Protein AF-A0A8J3N3W2-F1 (afdb_monomer_lite)

Secondary structure (DSSP, 8-state):
------HHHHHHHHHHHHHHHHHHHHHHHHHHHHTTS-HHHHHHHHHHHHHHHHHHHHHHHHHHHHHHHHHHHHHHHHHHHHTTS--

Radius of gyration: 20.66 Å; chains: 1; bounding box: 44×14×63 Å

pLDDT: mean 85.12, std 15.62, range [39.16, 97.81]

Structure (mmCIF, N/CA/C/O backbone):
data_AF-A0A8J3N3W2-F1
#
_entry.id   AF-A0A8J3N3W2-F1
#
loop_
_atom_site.group_PDB
_atom_site.id
_atom_site.type_symbol
_atom_site.label_atom_id
_atom_site.label_alt_id
_atom_site.label_comp_id
_atom_site.label_asym_id
_atom_site.label_entity_id
_atom_site.label_seq_id
_atom_site.pdbx_PDB_ins_code
_atom_site.Cartn_x
_atom_site.Cartn_y
_atom_site.Cartn_z
_atom_site.occupancy
_atom_site.B_iso_or_equiv
_atom_site.auth_seq_id
_atom_site.auth_comp_id
_atom_site.auth_asym_id
_atom_site.auth_atom_id
_atom_site.pdbx_PDB_model_num
ATOM 1 N N . MET A 1 1 ? -25.054 4.724 26.396 1.00 39.16 1 MET A N 1
ATOM 2 C CA . MET A 1 1 ? -23.925 3.874 25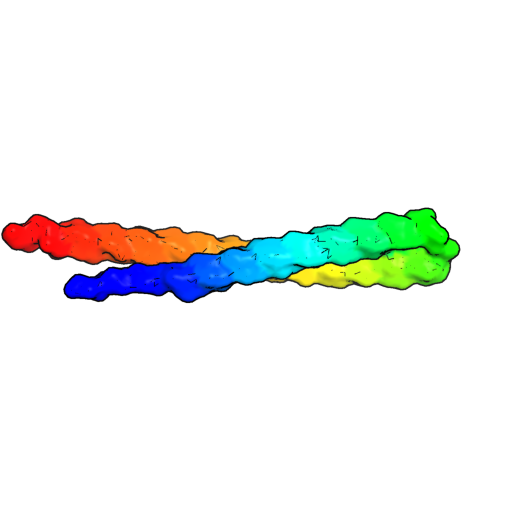.969 1.00 39.16 1 MET A CA 1
ATOM 3 C C . MET A 1 1 ? -23.281 4.525 24.755 1.00 39.16 1 MET A C 1
ATOM 5 O O . MET A 1 1 ? -23.892 4.516 23.696 1.00 39.16 1 MET A O 1
ATOM 9 N N . LEU A 1 2 ? -22.116 5.157 24.913 1.00 49.53 2 LEU A N 1
ATOM 10 C CA . LEU A 1 2 ? -21.288 5.572 23.777 1.00 49.53 2 LEU A CA 1
ATOM 11 C C . LEU A 1 2 ? -20.499 4.335 23.346 1.00 49.53 2 LEU A C 1
ATOM 13 O O . LEU A 1 2 ? -19.504 3.979 23.966 1.00 49.53 2 LEU A O 1
ATOM 17 N N . GLN A 1 3 ? -20.999 3.617 22.345 1.00 54.31 3 GLN A N 1
ATOM 18 C CA . GLN A 1 3 ? -20.182 2.628 21.652 1.00 54.31 3 GLN A CA 1
ATOM 19 C C . GLN A 1 3 ? -19.135 3.417 20.861 1.00 54.31 3 GLN A C 1
ATOM 21 O O . GLN A 1 3 ? -19.514 4.239 20.028 1.00 54.31 3 GLN A O 1
ATOM 26 N N . LEU A 1 4 ? -17.843 3.215 21.140 1.00 68.06 4 LEU A N 1
ATOM 27 C CA . LEU A 1 4 ? -16.793 3.728 20.262 1.00 68.06 4 LEU A CA 1
ATOM 28 C C . LEU A 1 4 ? -16.982 3.082 18.887 1.00 68.06 4 LEU A C 1
ATOM 30 O O . LEU A 1 4 ? -16.851 1.864 18.736 1.00 68.06 4 LEU A O 1
ATOM 34 N N . ASP A 1 5 ? -17.336 3.894 17.896 1.00 83.56 5 ASP A N 1
ATOM 35 C CA . ASP A 1 5 ? -17.440 3.436 16.520 1.00 83.56 5 ASP A CA 1
ATOM 36 C C . ASP A 1 5 ? -16.041 3.381 15.900 1.00 83.56 5 ASP A C 1
ATOM 38 O O . ASP A 1 5 ? -15.511 4.374 15.403 1.00 83.56 5 ASP A O 1
ATOM 42 N N . CYS A 1 6 ? -15.430 2.196 15.935 1.00 90.06 6 CYS A N 1
ATOM 43 C CA . CYS A 1 6 ? -14.161 1.939 15.253 1.00 90.06 6 CYS A CA 1
ATOM 44 C C . CYS A 1 6 ? -14.335 1.729 13.732 1.00 90.06 6 CYS A C 1
ATOM 46 O O . CYS A 1 6 ? -13.358 1.418 13.046 1.00 90.06 6 CYS A O 1
ATOM 48 N N . GLY A 1 7 ? -15.552 1.865 13.189 1.00 91.00 7 GLY A N 1
ATOM 49 C CA . GLY A 1 7 ? -15.883 1.675 11.775 1.00 91.00 7 GLY A CA 1
ATOM 50 C C . GLY A 1 7 ? -15.006 2.477 10.807 1.00 91.00 7 GLY A C 1
ATOM 51 O O . GLY A 1 7 ? -14.458 1.874 9.880 1.00 91.00 7 GLY A O 1
ATOM 52 N N . PRO A 1 8 ? -14.770 3.784 11.029 1.00 93.69 8 PRO A N 1
ATOM 53 C CA . PRO A 1 8 ? -13.884 4.579 10.178 1.00 93.69 8 PRO A CA 1
ATOM 54 C C . PRO A 1 8 ? -12.440 4.056 10.139 1.00 93.69 8 PRO A C 1
ATOM 56 O O . PRO A 1 8 ? -11.798 4.078 9.089 1.00 93.69 8 PRO A O 1
ATOM 59 N N . ILE A 1 9 ? -11.930 3.537 11.263 1.00 93.69 9 ILE A N 1
ATOM 60 C CA . ILE A 1 9 ? -10.578 2.963 11.340 1.00 93.69 9 ILE A CA 1
ATOM 61 C C . ILE A 1 9 ? -10.519 1.660 10.531 1.00 93.69 9 ILE A C 1
ATOM 63 O O . ILE A 1 9 ? -9.579 1.446 9.768 1.00 93.69 9 ILE A O 1
ATOM 67 N N . ILE A 1 10 ? -11.553 0.817 10.635 1.00 94.38 10 ILE A N 1
ATOM 68 C CA . ILE A 1 10 ? -11.665 -0.428 9.859 1.00 94.38 10 ILE A CA 1
ATOM 69 C C . ILE A 1 10 ? -11.727 -0.132 8.356 1.00 94.38 10 ILE A C 1
ATOM 71 O O . ILE A 1 10 ? -11.002 -0.762 7.587 1.00 94.38 10 ILE A O 1
ATOM 75 N N . GLN A 1 11 ? -12.535 0.845 7.935 1.00 96.06 11 GLN A N 1
ATOM 76 C CA . GLN A 1 11 ? -12.615 1.259 6.529 1.00 96.06 11 GLN A CA 1
ATOM 77 C C . GLN A 1 11 ? -11.270 1.777 6.012 1.00 96.06 11 GLN A C 1
ATOM 79 O O . GLN A 1 11 ? -10.848 1.422 4.911 1.00 96.06 11 GLN A O 1
ATOM 84 N N . LYS A 1 12 ? -10.559 2.574 6.820 1.00 96.56 12 LYS A N 1
ATOM 85 C CA . LYS A 1 12 ? -9.214 3.047 6.479 1.00 96.56 12 LYS A CA 1
ATOM 86 C C . LYS A 1 12 ? -8.237 1.883 6.299 1.00 96.56 12 LYS A C 1
ATOM 88 O O . LYS A 1 12 ? -7.505 1.866 5.317 1.00 96.56 12 LYS A O 1
ATOM 93 N N . ILE A 1 13 ? -8.242 0.906 7.207 1.00 97.00 13 ILE A N 1
ATOM 94 C CA . ILE A 1 13 ? -7.404 -0.299 7.104 1.00 97.00 13 ILE A CA 1
ATOM 95 C C . ILE A 1 13 ? -7.696 -1.059 5.807 1.00 97.00 13 ILE A C 1
ATOM 97 O O . ILE A 1 13 ? -6.758 -1.397 5.091 1.00 97.00 13 ILE A O 1
ATOM 101 N N . GLN A 1 14 ? -8.973 -1.284 5.481 1.00 97.25 14 GLN A N 1
ATOM 102 C CA . GLN A 1 14 ? -9.383 -1.977 4.254 1.00 97.25 14 GLN A CA 1
ATOM 103 C C . GLN A 1 14 ? -8.879 -1.252 3.002 1.00 97.25 14 GLN A C 1
ATOM 105 O O . GLN A 1 14 ? -8.224 -1.866 2.166 1.00 97.25 14 GLN A O 1
ATOM 110 N N . SER A 1 15 ? -9.084 0.066 2.926 1.00 97.56 15 SER A N 1
ATOM 111 C CA . SER A 1 15 ? -8.606 0.873 1.799 1.00 97.56 15 SER A CA 1
ATOM 112 C C . SER A 1 15 ? -7.079 0.874 1.676 1.00 97.56 15 SER A C 1
ATOM 114 O O . SER A 1 15 ? -6.549 0.824 0.569 1.00 97.56 15 SER A O 1
ATOM 116 N N . LEU A 1 16 ? -6.347 0.918 2.793 1.00 97.19 16 LEU A N 1
ATOM 117 C CA . LEU A 1 16 ? -4.884 0.829 2.777 1.00 97.19 16 LEU A CA 1
ATOM 118 C C . LEU A 1 16 ? -4.411 -0.547 2.294 1.00 97.19 16 LEU A C 1
ATOM 120 O O . LEU A 1 16 ? -3.461 -0.624 1.520 1.00 97.19 16 LEU A O 1
ATOM 124 N N . THR A 1 17 ? -5.085 -1.624 2.702 1.00 96.38 17 THR A N 1
ATOM 125 C CA . THR A 1 17 ? -4.794 -2.981 2.223 1.00 96.38 17 THR A CA 1
ATOM 126 C C . THR A 1 17 ? -5.041 -3.121 0.719 1.00 96.38 17 THR A C 1
ATOM 128 O O . THR A 1 17 ? -4.197 -3.683 0.026 1.00 96.38 17 THR A O 1
ATOM 131 N N . GLU A 1 18 ? -6.140 -2.570 0.199 1.00 97.06 18 GLU A N 1
ATOM 132 C CA . GLU A 1 18 ? -6.427 -2.553 -1.244 1.00 97.06 18 GLU A CA 1
ATOM 133 C C . GLU A 1 18 ? -5.352 -1.783 -2.025 1.00 97.06 18 GLU A C 1
AT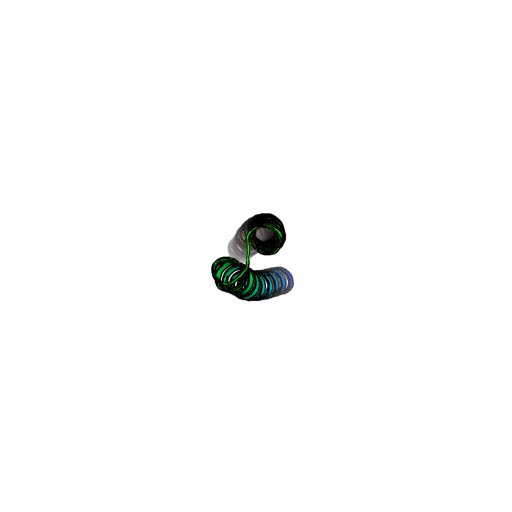OM 135 O O . GLU A 1 18 ? -4.786 -2.313 -2.979 1.00 97.06 18 GLU A O 1
ATOM 140 N N . GLN A 1 19 ? -4.988 -0.580 -1.569 1.00 97.00 19 GLN A N 1
ATOM 141 C CA . GLN A 1 19 ? -3.945 0.234 -2.206 1.00 97.00 19 GLN A CA 1
ATOM 142 C C . GLN A 1 19 ? -2.572 -0.449 -2.213 1.00 97.00 19 GLN A C 1
ATOM 144 O O . GLN A 1 19 ? -1.807 -0.305 -3.167 1.00 97.00 19 GLN A O 1
ATOM 149 N N . MET A 1 20 ? -2.229 -1.171 -1.144 1.00 95.81 20 MET A N 1
ATOM 150 C CA . MET A 1 20 ? -0.981 -1.934 -1.089 1.00 95.81 20 MET A CA 1
ATOM 151 C C . MET A 1 20 ? -0.982 -3.081 -2.101 1.00 95.81 20 MET A C 1
ATOM 153 O O . MET A 1 20 ? 0.022 -3.274 -2.779 1.00 95.81 20 MET A O 1
ATOM 157 N N . TRP A 1 21 ? -2.107 -3.785 -2.248 1.00 95.50 21 TRP A N 1
ATOM 158 C CA . TRP A 1 21 ? -2.242 -4.869 -3.220 1.00 95.50 21 TRP A CA 1
ATOM 159 C C . TRP A 1 21 ? -2.154 -4.373 -4.670 1.00 95.50 21 TRP A C 1
ATOM 161 O O . TRP A 1 21 ? -1.503 -4.996 -5.507 1.00 95.50 21 TRP A O 1
ATOM 171 N N . GLU A 1 22 ? -2.759 -3.224 -4.977 1.00 95.38 22 GLU A N 1
ATOM 172 C CA . GLU A 1 22 ? -2.613 -2.579 -6.287 1.00 95.38 22 GLU A CA 1
ATOM 173 C C . GLU A 1 22 ? -1.151 -2.220 -6.583 1.00 95.38 22 GLU A C 1
ATOM 175 O O . GLU A 1 22 ? -0.657 -2.495 -7.677 1.00 95.38 22 GLU A O 1
ATOM 180 N N . LEU A 1 23 ? -0.432 -1.674 -5.598 1.00 94.94 23 LEU A N 1
ATOM 181 C CA . LEU A 1 23 ? 0.981 -1.337 -5.763 1.00 94.94 23 LEU A CA 1
ATOM 182 C C . LEU A 1 23 ? 1.881 -2.556 -5.938 1.00 94.94 23 LEU A C 1
ATOM 184 O O . LEU A 1 23 ? 2.823 -2.475 -6.721 1.00 94.94 23 LEU A O 1
ATOM 188 N N . ASP A 1 24 ? 1.605 -3.666 -5.253 1.00 93.50 24 ASP A N 1
ATOM 189 C CA . ASP A 1 24 ? 2.343 -4.917 -5.462 1.00 93.50 24 ASP A CA 1
ATOM 190 C C . ASP A 1 24 ? 2.237 -5.375 -6.922 1.00 93.50 24 ASP A C 1
ATOM 192 O O . ASP A 1 24 ? 3.253 -5.649 -7.565 1.00 93.50 24 ASP A O 1
ATOM 196 N N . ASN A 1 25 ? 1.029 -5.332 -7.493 1.00 94.06 25 ASN A N 1
ATOM 197 C CA . ASN A 1 25 ? 0.815 -5.656 -8.904 1.00 94.06 25 ASN A CA 1
ATOM 198 C C . ASN A 1 25 ? 1.572 -4.696 -9.847 1.00 94.06 25 ASN A C 1
ATOM 200 O O . ASN A 1 25 ? 2.125 -5.125 -10.864 1.00 94.06 25 ASN A O 1
ATOM 204 N N . GLU A 1 26 ? 1.620 -3.396 -9.534 1.00 94.00 26 GLU A N 1
ATOM 205 C CA . GLU A 1 26 ? 2.371 -2.407 -10.324 1.00 94.00 26 GLU A CA 1
ATOM 206 C C . GLU A 1 26 ? 3.891 -2.625 -10.257 1.00 94.00 26 GLU A C 1
ATOM 208 O O . GLU A 1 26 ? 4.583 -2.481 -11.274 1.00 94.00 26 GLU A O 1
ATOM 213 N N . ILE A 1 27 ? 4.416 -2.986 -9.081 1.00 90.81 27 ILE A N 1
ATOM 214 C CA . ILE A 1 27 ? 5.835 -3.297 -8.872 1.00 90.81 27 ILE A CA 1
ATOM 215 C C . ILE A 1 27 ? 6.213 -4.534 -9.685 1.00 90.81 27 ILE A C 1
ATOM 217 O O . ILE A 1 27 ? 7.136 -4.459 -10.499 1.00 90.81 27 ILE A O 1
ATOM 221 N N . GLU A 1 28 ? 5.464 -5.630 -9.542 1.00 90.94 28 GLU A N 1
ATOM 222 C CA . GLU A 1 28 ? 5.701 -6.865 -10.296 1.00 90.94 28 GLU A CA 1
ATOM 223 C C . GLU A 1 28 ? 5.664 -6.613 -11.810 1.00 90.94 28 GLU A C 1
ATOM 225 O O . GLU A 1 28 ? 6.538 -7.069 -12.555 1.00 90.94 28 GLU A O 1
ATOM 230 N N . ALA A 1 29 ? 4.699 -5.818 -12.285 1.00 90.56 29 ALA A N 1
ATOM 231 C CA . ALA A 1 29 ? 4.603 -5.450 -13.693 1.00 90.56 29 ALA A CA 1
ATOM 232 C C . ALA A 1 29 ? 5.801 -4.610 -14.169 1.00 90.56 29 ALA A C 1
ATOM 234 O O . ALA A 1 29 ? 6.258 -4.788 -15.305 1.00 90.56 29 ALA A O 1
ATOM 235 N N . CYS A 1 30 ? 6.318 -3.696 -13.342 1.00 88.38 30 CYS A N 1
ATOM 236 C CA . CYS A 1 30 ? 7.517 -2.917 -13.659 1.00 88.38 30 CYS A CA 1
ATOM 237 C C . CYS A 1 30 ? 8.766 -3.799 -13.729 1.00 88.38 30 CYS A C 1
ATOM 239 O O . CYS A 1 30 ? 9.544 -3.679 -14.681 1.00 88.38 30 CYS A O 1
ATOM 241 N N . GLU A 1 31 ? 8.948 -4.701 -12.766 1.00 86.12 31 GLU A N 1
ATOM 242 C CA . GLU A 1 31 ? 10.091 -5.614 -12.709 1.00 86.12 31 GLU A CA 1
ATOM 243 C C . GLU A 1 31 ? 10.087 -6.596 -13.887 1.00 86.12 31 GLU A C 1
ATOM 245 O O . GLU A 1 31 ? 11.091 -6.722 -14.597 1.00 86.12 31 GLU A O 1
ATOM 250 N N . ALA A 1 32 ? 8.935 -7.208 -14.181 1.00 88.06 32 ALA A N 1
ATOM 251 C CA . ALA A 1 32 ? 8.766 -8.098 -15.327 1.00 88.06 32 ALA A CA 1
ATOM 252 C C . ALA A 1 32 ? 9.055 -7.382 -16.655 1.00 88.06 32 ALA A C 1
ATOM 254 O O . ALA A 1 32 ? 9.707 -7.933 -17.547 1.00 88.06 32 ALA A O 1
ATOM 255 N N . GLN A 1 33 ? 8.614 -6.126 -16.792 1.00 86.38 33 GLN A N 1
ATOM 256 C CA . GLN A 1 33 ? 8.926 -5.322 -17.969 1.00 86.38 33 GLN A CA 1
ATOM 257 C C . GLN A 1 33 ? 10.413 -4.987 -18.056 1.00 86.38 33 GLN A C 1
ATOM 259 O O . GLN A 1 33 ? 10.959 -5.048 -19.156 1.00 86.38 33 GLN A O 1
ATOM 264 N N . ALA A 1 34 ? 11.073 -4.647 -16.946 1.00 84.44 34 ALA A N 1
ATOM 265 C CA . ALA A 1 34 ? 12.475 -4.238 -16.937 1.00 84.44 34 ALA A CA 1
ATOM 266 C C . ALA A 1 34 ? 13.384 -5.319 -17.536 1.00 84.44 34 ALA A C 1
ATOM 268 O O . ALA A 1 34 ? 14.208 -5.009 -18.399 1.00 84.44 34 ALA A O 1
ATOM 269 N N . LEU A 1 35 ? 13.162 -6.586 -17.171 1.00 83.19 35 LEU A N 1
ATOM 270 C CA . LEU A 1 35 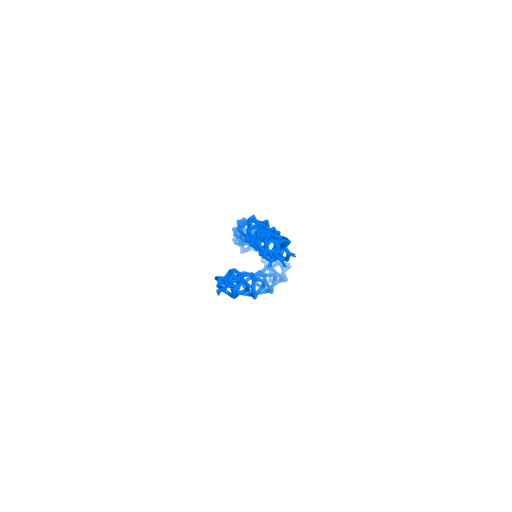? 13.930 -7.742 -17.655 1.00 83.19 35 LEU A CA 1
ATOM 271 C C . LEU A 1 35 ? 13.926 -7.899 -19.187 1.00 83.19 35 LEU A C 1
ATOM 273 O O . LEU A 1 35 ? 14.835 -8.504 -19.751 1.00 83.19 35 LEU A O 1
ATOM 277 N N . LEU A 1 36 ? 12.925 -7.340 -19.872 1.00 86.31 36 LEU A N 1
ATOM 278 C CA . LEU A 1 36 ? 12.732 -7.472 -21.318 1.00 86.31 36 LEU A CA 1
ATOM 279 C C . LEU A 1 36 ? 13.224 -6.255 -22.118 1.00 86.31 36 LEU A C 1
ATOM 281 O O . LEU A 1 36 ? 13.047 -6.210 -23.340 1.00 86.31 36 LEU A O 1
ATOM 285 N N . LYS A 1 37 ? 13.777 -5.222 -21.467 1.00 83.62 37 LYS A N 1
ATOM 286 C CA . LYS A 1 37 ? 14.129 -3.954 -22.127 1.00 83.62 37 LYS A CA 1
ATOM 287 C C . LYS A 1 37 ? 15.643 -3.728 -22.214 1.00 83.62 37 LYS A C 1
ATOM 289 O O . LYS A 1 37 ? 16.386 -4.114 -21.318 1.00 83.62 37 LYS A O 1
ATOM 294 N N . PRO A 1 38 ? 16.119 -3.031 -23.265 1.00 86.25 38 PRO A N 1
ATOM 295 C CA . PRO A 1 38 ? 17.517 -2.615 -23.361 1.00 86.25 38 PRO A CA 1
ATOM 296 C C . PRO A 1 38 ? 17.890 -1.636 -22.237 1.00 86.25 38 PRO A C 1
ATOM 298 O O . PRO A 1 38 ? 17.032 -0.903 -21.738 1.00 86.25 38 PRO A O 1
ATOM 301 N N . LEU A 1 39 ? 19.185 -1.575 -21.901 1.00 85.00 39 LEU A N 1
ATOM 302 C CA . LEU A 1 39 ? 19.729 -0.881 -20.721 1.00 85.00 39 LEU A CA 1
ATOM 303 C C . LEU A 1 39 ? 19.127 0.510 -20.421 1.00 85.00 39 LEU A C 1
ATOM 305 O O . LEU A 1 39 ? 18.740 0.732 -19.276 1.00 85.00 39 LEU A O 1
ATOM 309 N N . PRO A 1 40 ? 18.964 1.446 -21.382 1.00 83.62 40 PRO A N 1
ATOM 310 C CA . PRO A 1 40 ? 18.397 2.760 -21.065 1.00 83.62 40 PRO A CA 1
ATOM 311 C C . PRO A 1 40 ? 16.965 2.684 -20.522 1.00 83.62 40 PRO A C 1
ATOM 313 O O . PRO A 1 40 ? 16.615 3.413 -19.601 1.00 83.62 40 PRO A O 1
ATOM 316 N N . ARG A 1 41 ? 16.144 1.778 -21.069 1.00 84.56 41 ARG A N 1
ATOM 317 C CA . ARG A 1 41 ? 14.757 1.560 -20.632 1.00 84.56 41 ARG A CA 1
ATOM 318 C C . ARG A 1 41 ? 14.683 0.720 -19.358 1.00 84.56 41 ARG A C 1
ATOM 320 O O . ARG A 1 41 ? 13.799 0.967 -18.546 1.00 84.56 41 ARG A O 1
ATOM 327 N N . TYR A 1 42 ? 15.619 -0.209 -19.167 1.00 84.94 42 TYR A N 1
ATOM 328 C CA . TYR A 1 42 ? 15.773 -0.947 -17.912 1.00 84.94 42 TYR A CA 1
ATOM 329 C C . TYR A 1 42 ? 15.967 0.012 -16.726 1.00 84.94 42 TYR A C 1
ATOM 331 O O . TYR A 1 42 ? 15.211 -0.049 -15.763 1.00 84.94 42 TYR A O 1
ATOM 339 N N . PHE A 1 43 ? 16.897 0.972 -16.824 1.00 87.31 43 PHE A N 1
ATOM 340 C CA . PHE A 1 43 ? 17.143 1.930 -15.736 1.00 87.31 43 PHE A CA 1
ATOM 341 C C . PHE A 1 43 ? 15.947 2.841 -15.440 1.00 87.31 43 PHE A C 1
ATOM 343 O O . PHE A 1 43 ? 15.739 3.229 -14.291 1.00 87.31 43 PHE A O 1
ATOM 350 N N . THR A 1 44 ? 15.160 3.207 -16.456 1.00 89.06 44 THR A N 1
ATOM 351 C CA . THR A 1 44 ? 13.921 3.967 -16.245 1.00 89.06 44 THR A CA 1
ATOM 352 C C . THR A 1 44 ? 12.901 3.150 -15.459 1.00 89.06 44 THR A C 1
ATOM 354 O O . THR A 1 44 ? 12.339 3.667 -14.499 1.00 89.06 44 THR A O 1
ATOM 357 N N . LEU A 1 45 ? 12.701 1.882 -15.825 1.00 88.56 45 LEU A N 1
ATOM 358 C CA . LEU A 1 45 ? 11.763 0.987 -15.143 1.00 88.56 45 LEU A CA 1
ATOM 359 C C . LEU A 1 45 ? 12.219 0.652 -13.720 1.00 88.56 45 LEU A C 1
ATOM 361 O O . LEU A 1 45 ? 11.401 0.643 -12.809 1.00 88.56 45 LEU A O 1
ATOM 365 N N . GLN A 1 46 ? 13.524 0.481 -13.500 1.00 86.25 46 GLN A N 1
ATOM 366 C CA . GLN A 1 46 ? 14.071 0.252 -12.164 1.00 86.25 46 GLN A CA 1
ATOM 367 C C . GLN A 1 46 ? 13.848 1.457 -11.236 1.00 86.25 46 GLN A C 1
ATOM 369 O O . GLN A 1 46 ? 13.438 1.289 -10.092 1.00 86.25 46 GLN A O 1
ATOM 374 N N . LYS A 1 47 ? 14.040 2.688 -11.735 1.00 90.50 47 LYS A N 1
ATOM 375 C CA . LYS A 1 47 ? 13.724 3.903 -10.963 1.00 90.50 47 LYS A CA 1
ATOM 376 C C . LYS A 1 47 ? 12.243 4.012 -10.618 1.00 90.50 47 LYS A C 1
ATOM 378 O O . LYS A 1 47 ? 11.911 4.588 -9.584 1.00 90.50 47 LYS A O 1
ATOM 383 N N . GLU A 1 48 ? 11.370 3.526 -11.493 1.00 92.25 48 GLU A N 1
ATOM 384 C CA . GLU A 1 48 ? 9.935 3.521 -11.236 1.00 92.25 48 GLU A CA 1
ATOM 385 C C . GLU A 1 48 ? 9.570 2.477 -10.176 1.00 92.25 48 GLU A C 1
ATOM 387 O O . GLU A 1 48 ? 8.922 2.829 -9.195 1.00 92.25 48 GLU A O 1
ATOM 392 N N . ALA A 1 49 ? 10.108 1.257 -10.270 1.00 90.50 49 ALA A N 1
ATOM 393 C CA . ALA A 1 49 ? 9.981 0.245 -9.220 1.00 90.50 49 ALA A CA 1
ATOM 394 C C . ALA A 1 49 ? 10.470 0.765 -7.852 1.00 90.50 49 ALA A C 1
ATOM 396 O O . ALA A 1 49 ? 9.759 0.650 -6.855 1.00 90.50 49 ALA A O 1
ATOM 397 N N . ASP A 1 50 ? 11.617 1.454 -7.795 1.00 92.00 50 ASP A N 1
ATOM 398 C CA . ASP A 1 50 ? 12.119 2.071 -6.557 1.00 92.00 50 ASP A CA 1
ATOM 399 C C . ASP A 1 50 ? 11.157 3.122 -5.971 1.00 92.00 50 ASP A C 1
ATOM 401 O O . ASP A 1 50 ? 11.064 3.288 -4.748 1.00 92.00 50 ASP A O 1
ATOM 405 N N . ARG A 1 51 ? 10.453 3.880 -6.822 1.00 94.94 51 ARG A N 1
ATOM 406 C CA . ARG A 1 51 ? 9.441 4.856 -6.383 1.00 94.94 51 ARG A CA 1
ATOM 407 C C . ARG A 1 51 ? 8.206 4.158 -5.832 1.00 94.94 51 ARG A C 1
ATOM 409 O O . ARG A 1 51 ? 7.721 4.563 -4.775 1.00 94.94 51 ARG A O 1
ATOM 416 N N . LEU A 1 52 ? 7.740 3.113 -6.508 1.00 94.75 52 LEU A N 1
ATOM 417 C CA . LEU A 1 52 ? 6.604 2.310 -6.068 1.00 94.75 52 LEU A CA 1
ATOM 418 C C . LEU A 1 52 ? 6.901 1.626 -4.725 1.00 94.75 52 LEU A C 1
ATOM 420 O O . LEU A 1 52 ? 6.110 1.754 -3.795 1.00 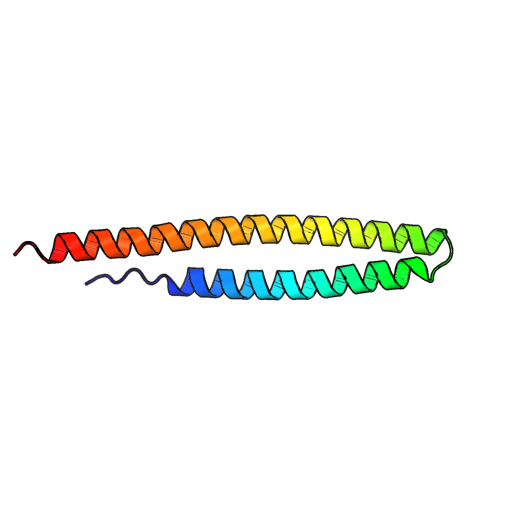94.75 52 LEU A O 1
ATOM 424 N N . LEU A 1 53 ? 8.096 1.053 -4.550 1.00 92.88 53 LEU A N 1
ATOM 425 C CA . LEU A 1 53 ? 8.545 0.470 -3.278 1.00 92.88 53 LEU A CA 1
ATOM 426 C C . LEU A 1 53 ? 8.575 1.494 -2.133 1.00 92.88 53 LEU A C 1
ATOM 428 O O . LEU A 1 53 ? 8.215 1.188 -0.995 1.00 92.88 53 LEU A O 1
ATOM 432 N N . LYS A 1 54 ? 8.985 2.741 -2.400 1.00 96.00 54 LYS A N 1
ATOM 433 C CA . LYS A 1 54 ? 8.917 3.815 -1.391 1.00 96.00 54 LYS A CA 1
ATOM 434 C C . LYS A 1 54 ? 7.477 4.142 -1.006 1.00 96.00 54 LYS A C 1
ATOM 436 O O . LYS A 1 54 ? 7.207 4.334 0.179 1.00 96.00 54 LYS A O 1
ATOM 441 N N . ARG A 1 55 ? 6.567 4.194 -1.982 1.00 96.00 55 ARG A N 1
ATOM 442 C CA . ARG A 1 55 ? 5.138 4.428 -1.742 1.00 96.00 55 ARG A CA 1
ATOM 443 C C . ARG A 1 55 ? 4.512 3.285 -0.944 1.00 96.00 55 ARG A C 1
ATOM 445 O O . ARG A 1 55 ? 3.804 3.552 0.021 1.00 96.00 55 ARG A O 1
ATOM 452 N N . GLN A 1 56 ? 4.849 2.039 -1.268 1.00 94.56 56 GLN A N 1
ATOM 453 C CA . GLN A 1 56 ? 4.408 0.864 -0.520 1.00 94.56 56 GLN A CA 1
ATOM 454 C C . GLN A 1 56 ? 4.835 0.938 0.952 1.00 94.56 56 GLN A C 1
ATOM 456 O O . GLN A 1 56 ? 4.016 0.738 1.845 1.00 94.56 56 GLN A O 1
ATOM 461 N N . ARG A 1 57 ? 6.094 1.303 1.233 1.00 96.31 57 ARG A N 1
ATOM 462 C CA . ARG A 1 57 ? 6.571 1.481 2.618 1.00 96.31 57 ARG A CA 1
ATOM 463 C C . ARG A 1 57 ? 5.808 2.571 3.371 1.00 96.31 57 ARG A C 1
ATOM 465 O O . ARG A 1 57 ? 5.553 2.414 4.561 1.00 96.31 57 ARG A O 1
ATOM 472 N N . ALA A 1 58 ? 5.455 3.668 2.700 1.00 96.94 58 ALA A N 1
ATOM 473 C CA . ALA A 1 58 ? 4.648 4.721 3.309 1.00 96.94 58 ALA A CA 1
ATOM 474 C C . ALA A 1 58 ? 3.250 4.203 3.689 1.00 96.94 58 ALA A C 1
ATOM 476 O O . ALA A 1 58 ? 2.839 4.368 4.836 1.00 96.94 58 ALA A O 1
ATOM 477 N N . LEU A 1 59 ? 2.579 3.487 2.781 1.00 96.69 59 LEU A N 1
ATOM 478 C CA . LEU A 1 59 ? 1.276 2.876 3.059 1.00 96.69 59 LEU A CA 1
ATOM 479 C C . LEU A 1 59 ? 1.344 1.821 4.165 1.00 96.69 59 LEU A C 1
ATOM 481 O O . LEU A 1 59 ? 0.473 1.795 5.027 1.00 96.69 59 LEU A O 1
ATOM 485 N N . GLN A 1 60 ? 2.398 1.003 4.203 1.00 96.75 60 GLN A N 1
ATOM 486 C CA . GLN A 1 60 ? 2.604 0.030 5.277 1.00 96.75 60 GLN A CA 1
ATOM 487 C C . GLN A 1 60 ? 2.720 0.715 6.646 1.00 96.75 60 GLN A C 1
ATOM 489 O O . GLN A 1 60 ? 2.162 0.228 7.630 1.00 96.75 60 GLN A O 1
ATOM 494 N N . ASN A 1 61 ? 3.420 1.850 6.722 1.00 97.56 61 ASN A N 1
ATOM 495 C CA . ASN A 1 61 ? 3.511 2.631 7.955 1.00 97.56 61 ASN A CA 1
ATOM 496 C C . ASN A 1 61 ? 2.148 3.208 8.358 1.00 97.56 61 ASN A C 1
ATOM 498 O O . ASN A 1 61 ? 1.775 3.139 9.527 1.00 97.56 61 ASN A O 1
ATOM 502 N N . GLU A 1 62 ? 1.383 3.742 7.404 1.00 97.44 62 GLU A N 1
ATOM 503 C CA . GLU A 1 62 ? 0.026 4.234 7.662 1.00 97.44 62 GLU A CA 1
ATOM 504 C C . GLU A 1 62 ? -0.920 3.119 8.117 1.00 97.44 62 GLU A C 1
ATOM 506 O O . GLU A 1 62 ? -1.721 3.328 9.029 1.00 97.44 62 GLU A O 1
ATOM 511 N N . TRP A 1 63 ? -0.797 1.929 7.529 1.00 97.81 63 TRP A N 1
ATOM 512 C CA . TRP A 1 63 ? -1.564 0.746 7.903 1.00 97.81 63 TRP A CA 1
ATOM 513 C C . TRP A 1 63 ? -1.215 0.283 9.317 1.00 97.81 63 TRP A C 1
ATOM 515 O O . TRP A 1 63 ? -2.114 0.056 10.124 1.00 97.81 63 TRP A O 1
ATOM 525 N N . ASN A 1 64 ? 0.077 0.229 9.660 1.00 97.56 64 ASN A N 1
ATOM 526 C CA . ASN A 1 64 ? 0.533 -0.107 11.011 1.00 97.56 64 ASN A CA 1
ATOM 527 C C . ASN A 1 64 ? -0.026 0.877 12.048 1.00 97.56 64 ASN A C 1
ATOM 529 O O . ASN A 1 64 ? -0.496 0.463 13.107 1.00 97.56 64 ASN A O 1
ATOM 533 N N . ASN A 1 65 ? -0.025 2.173 11.728 1.00 96.94 65 ASN A N 1
ATOM 534 C CA . ASN A 1 65 ? -0.612 3.192 12.593 1.00 96.94 65 ASN A CA 1
ATOM 535 C C . ASN A 1 65 ? -2.125 2.993 12.747 1.00 96.94 65 ASN A C 1
ATOM 537 O O . ASN A 1 65 ? -2.617 2.973 13.869 1.00 96.94 65 ASN A O 1
ATOM 541 N N . ALA A 1 66 ? -2.855 2.749 11.655 1.00 95.75 66 ALA A N 1
ATOM 542 C CA . ALA A 1 66 ? -4.296 2.502 11.716 1.00 95.75 66 ALA A CA 1
ATOM 543 C C . ALA A 1 66 ? -4.646 1.228 12.511 1.00 95.75 66 ALA A C 1
ATOM 545 O O . ALA A 1 66 ? -5.651 1.192 13.217 1.00 95.75 66 ALA A O 1
ATOM 546 N N . MET A 1 67 ? -3.809 0.190 12.442 1.00 95.06 67 MET A N 1
ATOM 547 C CA . MET A 1 67 ? -3.954 -1.016 13.262 1.00 95.06 67 MET A CA 1
ATOM 548 C C . MET A 1 67 ? -3.724 -0.741 14.752 1.00 95.06 67 MET A C 1
ATOM 550 O O . MET A 1 67 ? -4.468 -1.267 15.582 1.00 95.06 67 MET A O 1
ATOM 554 N N . ASN A 1 68 ? -2.746 0.103 15.093 1.00 95.06 68 ASN A N 1
ATOM 555 C CA . ASN A 1 68 ? -2.545 0.562 16.469 1.00 95.06 68 ASN A CA 1
ATOM 556 C C . ASN A 1 68 ? -3.757 1.371 16.961 1.00 95.06 68 ASN A C 1
ATOM 558 O O . ASN A 1 68 ? -4.267 1.098 18.047 1.00 95.06 68 ASN A O 1
ATOM 562 N N . ASP A 1 69 ? -4.277 2.287 16.140 1.00 92.50 69 ASP A N 1
ATOM 563 C CA . ASP A 1 69 ? -5.479 3.071 16.454 1.00 92.50 69 ASP A CA 1
ATOM 564 C C . ASP A 1 69 ? -6.701 2.159 16.669 1.00 92.50 69 ASP A C 1
ATOM 566 O O . ASP A 1 69 ? -7.495 2.366 17.588 1.00 92.50 69 ASP A O 1
ATOM 570 N N . LEU A 1 70 ? -6.844 1.100 15.862 1.00 93.19 70 LEU A N 1
ATOM 571 C CA . LEU A 1 70 ? -7.914 0.114 16.018 1.00 93.19 70 LEU A CA 1
ATOM 572 C C . LEU A 1 70 ? -7.786 -0.659 17.335 1.00 93.19 70 LEU A C 1
ATOM 574 O O . LEU A 1 70 ? -8.801 -0.946 17.974 1.00 93.19 70 LEU A O 1
ATOM 578 N N . ALA A 1 71 ? -6.562 -1.015 17.733 1.00 91.06 71 ALA A N 1
ATOM 579 C CA . ALA A 1 71 ? -6.313 -1.689 19.001 1.00 91.06 71 ALA A CA 1
ATOM 580 C C . ALA A 1 71 ? -6.730 -0.805 20.185 1.00 91.06 71 ALA A C 1
ATOM 582 O O . ALA A 1 71 ? -7.463 -1.282 21.050 1.00 91.06 71 ALA A O 1
ATOM 583 N N . ILE A 1 72 ? -6.357 0.481 20.161 1.00 89.31 72 ILE A N 1
ATOM 584 C CA . ILE A 1 72 ? -6.743 1.471 21.180 1.00 89.31 72 ILE A CA 1
ATOM 585 C C . ILE A 1 72 ? -8.267 1.645 21.223 1.00 89.31 72 ILE A C 1
ATOM 587 O O . ILE A 1 72 ? -8.881 1.502 22.278 1.00 89.31 72 ILE A O 1
ATOM 591 N N . CYS A 1 73 ? -8.905 1.859 20.068 1.00 88.31 73 CYS A N 1
ATOM 592 C CA . CYS A 1 73 ? -10.358 2.039 19.977 1.00 88.31 73 CYS A CA 1
ATOM 593 C C . CYS A 1 73 ? -11.129 0.848 20.576 1.00 88.31 73 CYS A C 1
ATOM 595 O O . CYS A 1 73 ? -12.146 1.009 21.256 1.00 88.31 73 CYS A O 1
ATOM 597 N N . ARG A 1 74 ? -10.622 -0.374 20.365 1.00 86.38 74 ARG A N 1
ATOM 598 C CA . ARG A 1 74 ? -11.211 -1.596 20.926 1.00 86.38 74 ARG A CA 1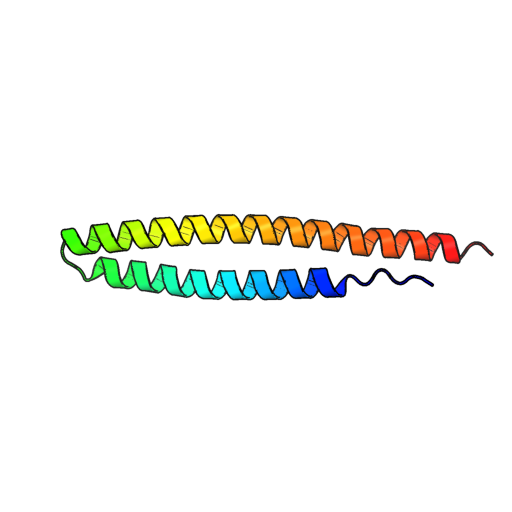
ATOM 599 C C . ARG A 1 74 ? -10.941 -1.761 22.421 1.00 86.38 74 ARG A C 1
ATOM 601 O O . ARG A 1 74 ? -11.829 -2.262 23.108 1.00 86.38 74 ARG A O 1
ATOM 608 N N . SER A 1 75 ? -9.770 -1.364 22.924 1.00 84.06 75 SER A N 1
ATOM 609 C CA . SER A 1 75 ? -9.459 -1.440 24.358 1.00 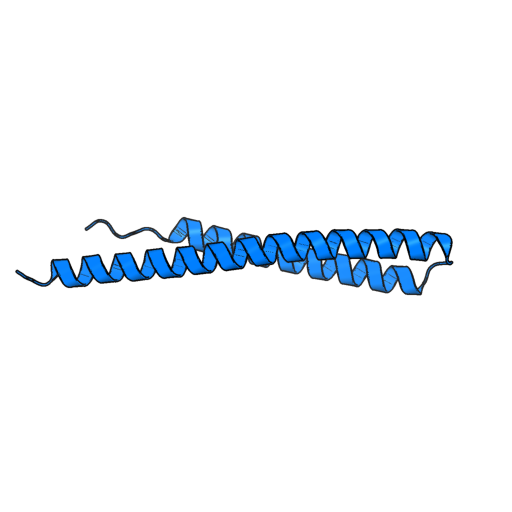84.06 75 SER A CA 1
ATOM 610 C C . SER A 1 75 ? -10.230 -0.406 25.176 1.00 84.06 75 SER A C 1
ATOM 612 O O . SER A 1 75 ? -10.771 -0.747 26.223 1.00 84.06 75 SER A O 1
ATOM 614 N N . GLU A 1 76 ? -10.384 0.821 24.674 1.00 76.12 76 GLU A N 1
ATOM 615 C CA . GLU A 1 76 ? -11.198 1.853 25.333 1.00 76.12 76 GLU A CA 1
ATOM 616 C C . GLU A 1 76 ? -12.673 1.430 25.391 1.00 76.12 76 GLU A C 1
ATOM 618 O O . GLU A 1 76 ? -13.331 1.548 26.424 1.00 76.12 76 GLU A O 1
ATOM 623 N N . GLY A 1 77 ? -13.186 0.815 24.319 1.00 61.09 77 GLY A N 1
ATOM 624 C CA . GLY A 1 77 ? -14.523 0.217 24.312 1.00 61.09 77 GLY A CA 1
ATOM 625 C C . GLY A 1 77 ? -14.721 -0.921 25.329 1.00 61.09 77 GLY A C 1
ATOM 626 O O . GLY A 1 77 ? -15.860 -1.184 25.723 1.00 61.09 77 GLY A O 1
ATOM 627 N N . GLN A 1 78 ? -13.650 -1.594 25.767 1.00 58.38 78 GLN A N 1
ATOM 628 C CA . GLN A 1 78 ? -13.700 -2.596 26.841 1.00 58.38 78 GLN A CA 1
ATOM 629 C C . GLN A 1 78 ? -13.676 -1.952 28.231 1.00 58.38 78 GLN A C 1
ATOM 631 O O . GLN A 1 78 ? -14.425 -2.386 29.105 1.00 58.38 78 GLN A O 1
ATOM 636 N N . GLU A 1 79 ? -12.881 -0.901 28.425 1.00 56.12 79 GLU A N 1
ATOM 637 C CA . GLU A 1 79 ? -12.783 -0.177 29.697 1.00 56.12 79 GLU A CA 1
ATOM 638 C C . GLU A 1 79 ? -14.120 0.488 30.077 1.00 56.12 79 GLU A C 1
ATOM 640 O O . GLU A 1 79 ? -14.582 0.351 31.210 1.00 56.12 79 GLU A O 1
ATOM 645 N N . TYR A 1 80 ? -14.837 1.062 29.100 1.00 53.69 80 TYR A N 1
ATOM 646 C CA . TYR A 1 80 ? -16.206 1.561 29.301 1.00 53.69 80 TYR A CA 1
ATOM 647 C C . TYR A 1 80 ? -17.231 0.464 29.626 1.00 53.69 80 TYR A C 1
ATOM 649 O O . TYR A 1 80 ? -18.234 0.743 30.284 1.00 53.69 80 TYR A O 1
ATOM 657 N N . ARG A 1 81 ? -17.028 -0.774 29.152 1.00 53.69 81 ARG A N 1
ATOM 658 C CA . ARG A 1 81 ? -17.957 -1.884 29.414 1.00 53.69 81 ARG A CA 1
ATOM 659 C C . ARG A 1 81 ? -17.800 -2.409 30.843 1.00 53.69 81 ARG A C 1
ATOM 661 O O . ARG A 1 81 ? -18.806 -2.685 31.482 1.00 53.69 81 ARG A O 1
ATOM 668 N N . LEU A 1 82 ? -16.570 -2.460 31.355 1.00 54.47 82 LEU A N 1
ATOM 669 C CA . LEU A 1 82 ? -16.280 -2.869 32.733 1.00 54.47 82 LEU A CA 1
ATOM 670 C C . LEU A 1 82 ? -16.727 -1.818 33.764 1.00 54.47 82 LEU A C 1
ATOM 672 O O . LEU A 1 82 ? -17.249 -2.180 34.810 1.00 54.47 82 LEU A O 1
ATOM 676 N N . GLN A 1 83 ? -16.610 -0.522 33.454 1.00 51.53 83 GLN A N 1
ATOM 677 C CA . GLN A 1 83 ? -17.106 0.557 34.328 1.00 51.53 83 GLN A CA 1
ATOM 678 C C . GLN A 1 83 ? -18.642 0.696 34.335 1.00 51.53 83 GLN A C 1
ATOM 680 O O . GLN A 1 83 ? -19.197 1.379 35.190 1.00 51.53 83 GLN A O 1
ATOM 685 N N . GLY A 1 84 ? -19.342 0.075 33.379 1.00 53.59 84 GLY A N 1
ATOM 686 C CA . GLY A 1 84 ? -20.806 0.077 33.297 1.00 53.59 84 GLY A CA 1
ATOM 687 C C . GLY A 1 84 ? -21.495 -1.080 34.030 1.00 53.59 84 GLY A C 1
ATOM 688 O O . GLY A 1 84 ? -22.723 -1.091 34.084 1.00 53.59 84 GLY A O 1
ATOM 689 N N . GLU A 1 85 ? -20.734 -2.044 34.559 1.00 51.66 85 GLU A N 1
ATOM 690 C CA . GLU A 1 85 ? -21.246 -3.227 35.273 1.00 51.66 85 GLU A CA 1
ATOM 691 C C . GLU A 1 85 ? -21.125 -3.113 36.811 1.00 51.66 85 GLU A C 1
ATOM 693 O O . GLU A 1 85 ? -21.589 -4.000 37.523 1.00 51.66 85 GLU A O 1
ATOM 698 N N . GLU A 1 86 ? -20.576 -2.013 37.344 1.00 47.53 86 GLU A N 1
ATOM 699 C CA . GLU A 1 86 ? -20.611 -1.681 38.780 1.00 47.53 86 GLU A CA 1
ATOM 700 C C . GLU A 1 86 ? -21.850 -0.830 39.135 1.00 47.53 86 GLU A C 1
ATOM 702 O O . GLU A 1 86 ? -21.722 0.356 39.436 1.00 47.53 86 GLU A O 1
ATOM 707 N N . ILE A 1 87 ? -23.058 -1.412 39.100 1.00 41.19 87 ILE A N 1
ATOM 708 C CA . ILE A 1 87 ? -24.244 -0.897 39.828 1.00 41.19 87 ILE A CA 1
ATOM 709 C C . ILE A 1 87 ? -25.052 -2.064 40.397 1.00 41.19 87 ILE A C 1
ATOM 711 O O . ILE A 1 87 ? -25.456 -2.942 39.603 1.00 41.19 87 ILE A O 1
#

Sequence (87 aa):
MLQLDCGPIIQKIQSLTEQMWELDNEIEACEAQALLKPLPRYFTLQKEADRLLKRQRALQNEWNNAMNDLAICRSEGQEYRLQGEEI

Organism: NCBI:txid2778369

Foldseek 3Di:
DPQLPLPVLVVLLVVLVVVLVVLVVVLVVLCVVLVVDPDVVNVVSVVVSVVSVVVSVVSVVVNVVSVVVSVVSVVVSVVVVVVVPPD